Protein AF-A0A183C7K5-F1 (afdb_monomer)

Nearest PDB structures (foldseek):
  4hqk-assembly1_A  TM=8.079E-01  e=2.067E-03  Plasmodium falciparum 3D7
  4f1k-assembly2_B  TM=8.157E-01  e=5.939E-03  Plasmodium falciparum
  4hqn-assembly1_A  TM=7.391E-01  e=1.831E-02  Plasmodium vivax
  5mpe-assembly2_W  TM=7.406E-01  e=3.970E-02  Saccharomyces cerevisiae S288C
  6mse-assembly1_b  TM=7.732E-01  e=1.408E-01  Homo sapiens

Radius of gyration: 13.84 Å; Cα contacts (8 Å, |Δi|>4): 105; chains: 1; bounding box: 33×25×35 Å

Sequence (93 aa):
MVRKAIEDIKYRGGSTLTSKAVELALQDMRRGMRSDARQVVVLMNDGMSQDLWEQVLESSRNLANSGAVRFGVALGSEVDLRELHHVQQPCRR

Foldseek 3Di:
DVVVVVVPDDDPDDFAAVLVVLVVVVVVCVVDPDPPDAAEEEAEDAAEHPDDPVSLLVSLVVLVVVNHAYHYHYDDDHYDVVSSVSNHDPPDD

InterPro domains:
  IPR002035 von Willebrand factor, type A [PF00092] (2-86)
  IPR002035 von Willebrand factor, type A [PS50234] (1-87)
  IPR036465 von Willebrand factor A-like domain superfamily [G3DSA:3.40.50.410] (1-91)
  IPR036465 von Willebrand factor A-like domain superfamily [SSF53300] (2-87)
  IPR050525 Extracellular Matrix Assembly and Organization [PTHR24020] (2-88)

Organism: Globodera pallida (NCBI:txid36090)

Solvent-accessible surface area (backbone atoms only — not comparable to full-atom values): 5651 Å² total; per-residue (Å²): 110,71,67,58,60,60,73,65,61,75,88,81,80,82,84,46,50,57,35,61,53,47,48,49,52,53,52,53,45,74,74,70,64,56,95,89,58,87,52,75,46,77,48,74,45,50,49,52,59,75,57,58,69,68,49,42,55,49,33,24,49,54,48,57,73,68,67,41,47,38,44,60,44,77,43,78,86,56,36,47,60,70,60,42,58,59,54,21,58,81,83,79,127

pLDDT: mean 90.35, std 7.64, range [44.25, 96.56]

Structure (mmCIF, N/CA/C/O backbone):
data_AF-A0A183C7K5-F1
#
_entry.id   AF-A0A183C7K5-F1
#
loop_
_atom_site.group_PDB
_atom_site.id
_atom_site.type_symbol
_atom_site.label_atom_id
_atom_site.label_alt_id
_atom_site.label_comp_id
_atom_site.label_asym_id
_atom_site.label_entity_id
_atom_site.label_seq_id
_atom_site.pdbx_PDB_ins_code
_atom_site.Cartn_x
_atom_site.Cartn_y
_atom_site.Cartn_z
_atom_site.occupancy
_atom_site.B_iso_or_equiv
_atom_site.auth_seq_id
_atom_site.auth_comp_id
_atom_site.auth_asym_id
_atom_site.auth_atom_id
_atom_site.pdbx_PDB_model_num
ATOM 1 N N . MET A 1 1 ? -19.442 -12.706 -8.307 1.00 84.06 1 MET A N 1
ATOM 2 C CA . MET A 1 1 ? -18.546 -13.486 -7.421 1.00 84.06 1 MET A CA 1
ATOM 3 C C . MET A 1 1 ? -17.176 -12.830 -7.417 1.00 84.06 1 MET A C 1
ATOM 5 O O . MET A 1 1 ? -16.705 -12.487 -8.493 1.00 84.06 1 MET A O 1
ATOM 9 N N . VAL A 1 2 ? -16.551 -12.662 -6.247 1.00 92.62 2 VAL A N 1
ATOM 10 C CA . VAL A 1 2 ? -15.266 -11.943 -6.085 1.00 92.62 2 VAL A CA 1
ATOM 11 C C . VAL A 1 2 ? -14.158 -12.522 -6.969 1.00 92.62 2 VAL A C 1
ATOM 13 O O . VAL A 1 2 ? -13.458 -11.770 -7.633 1.00 92.62 2 VAL A O 1
ATOM 16 N N . ARG A 1 3 ? -14.061 -13.855 -7.061 1.00 95.00 3 ARG A N 1
ATOM 17 C CA . ARG A 1 3 ? -13.066 -14.542 -7.900 1.00 95.00 3 ARG A CA 1
ATOM 18 C C . ARG A 1 3 ? -13.074 -14.062 -9.355 1.00 95.00 3 ARG A C 1
ATOM 20 O O . ARG A 1 3 ? -12.032 -13.672 -9.859 1.00 95.00 3 ARG A O 1
ATOM 27 N N . LYS A 1 4 ? -14.249 -14.033 -9.993 1.00 96.38 4 LYS A N 1
ATOM 28 C CA . LYS A 1 4 ? -14.382 -13.596 -11.389 1.00 96.38 4 LYS A CA 1
ATOM 29 C C . LYS A 1 4 ? -13.940 -12.140 -11.571 1.00 96.38 4 LYS A C 1
ATOM 31 O O . LYS A 1 4 ? -13.243 -11.835 -12.522 1.00 96.38 4 LYS A O 1
ATOM 36 N N . ALA A 1 5 ? -14.285 -11.262 -10.625 1.00 96.50 5 ALA A N 1
ATOM 37 C CA . ALA A 1 5 ? -13.859 -9.865 -10.678 1.00 96.50 5 ALA A CA 1
ATOM 38 C C . ALA A 1 5 ? -12.330 -9.715 -10.608 1.00 96.50 5 ALA A C 1
AT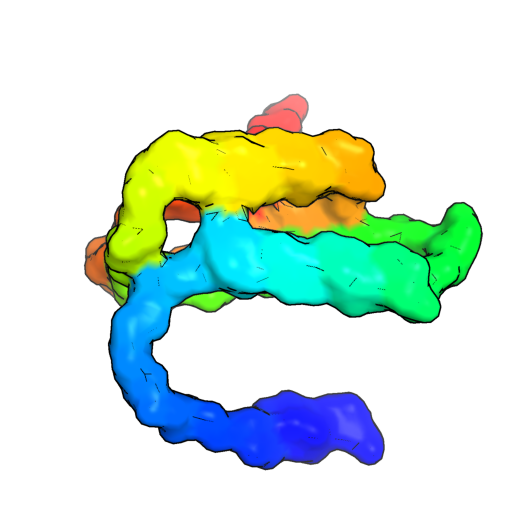OM 40 O O . ALA A 1 5 ? -11.791 -8.832 -11.261 1.00 96.50 5 ALA A O 1
ATOM 41 N N . ILE A 1 6 ? -11.643 -10.582 -9.852 1.00 94.00 6 ILE A N 1
ATOM 42 C CA . ILE A 1 6 ? -10.175 -10.619 -9.787 1.00 94.00 6 ILE A CA 1
ATOM 43 C C . ILE A 1 6 ? -9.586 -11.174 -11.093 1.00 94.00 6 ILE A C 1
ATOM 45 O O . ILE A 1 6 ? -8.661 -10.583 -11.638 1.00 94.00 6 ILE A O 1
ATOM 49 N N .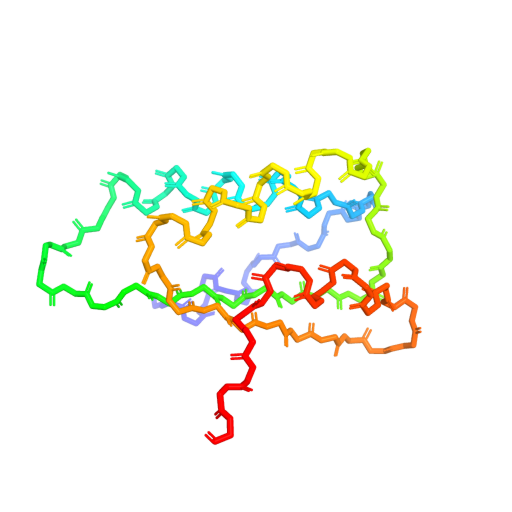 GLU A 1 7 ? -10.135 -12.274 -11.618 1.00 96.06 7 GLU A N 1
ATOM 50 C CA . GLU A 1 7 ? -9.697 -12.892 -12.884 1.00 96.06 7 GLU A CA 1
ATOM 51 C C . GLU A 1 7 ? -9.898 -11.964 -14.099 1.00 96.06 7 GLU A C 1
ATOM 53 O O . GLU A 1 7 ? -9.148 -12.039 -15.073 1.00 96.06 7 GLU A O 1
ATOM 58 N N . ASP A 1 8 ? -10.878 -11.059 -14.036 1.00 96.44 8 ASP A N 1
ATOM 59 C CA . ASP A 1 8 ? -11.177 -10.098 -15.099 1.00 96.44 8 ASP A CA 1
ATOM 60 C C . ASP A 1 8 ? -10.254 -8.855 -15.087 1.00 96.44 8 ASP A C 1
ATOM 62 O O . ASP A 1 8 ? -10.261 -8.090 -16.059 1.00 96.44 8 ASP A O 1
ATOM 66 N N . ILE A 1 9 ? -9.429 -8.649 -14.043 1.00 94.38 9 ILE A N 1
ATOM 67 C CA . ILE A 1 9 ? -8.479 -7.522 -13.965 1.00 94.38 9 ILE A CA 1
ATOM 68 C C . ILE A 1 9 ? -7.474 -7.616 -15.118 1.00 94.38 9 ILE A C 1
ATOM 70 O O . ILE A 1 9 ? -6.737 -8.590 -15.262 1.00 94.38 9 ILE A O 1
ATOM 74 N N . LYS A 1 10 ? -7.418 -6.572 -15.952 1.00 95.19 10 LYS A N 1
ATOM 75 C CA . LYS A 1 10 ? -6.487 -6.503 -17.083 1.00 95.19 10 LYS A CA 1
ATOM 76 C C . LYS A 1 10 ? -5.174 -5.858 -16.669 1.00 95.19 10 LYS A C 1
ATOM 78 O O . LYS A 1 10 ? -5.162 -4.737 -16.163 1.00 95.19 10 LYS A O 1
ATOM 83 N N . TYR A 1 11 ? -4.072 -6.541 -16.961 1.00 90.06 11 TYR A N 1
ATOM 84 C CA . TYR A 1 11 ? -2.746 -5.942 -16.901 1.00 90.06 11 TYR A CA 1
ATOM 85 C C . TYR A 1 11 ? -2.645 -4.828 -17.947 1.00 90.06 11 TYR A C 1
ATOM 87 O O . TYR A 1 11 ? -2.897 -5.053 -19.131 1.00 90.06 11 TYR A O 1
ATOM 95 N N . ARG A 1 12 ? -2.315 -3.614 -17.500 1.00 89.19 12 ARG A N 1
ATOM 96 C CA . ARG A 1 12 ? -2.258 -2.421 -18.361 1.00 89.19 12 ARG A CA 1
ATOM 97 C C . ARG A 1 12 ? -0.841 -2.067 -18.818 1.00 89.19 12 ARG A C 1
ATOM 99 O O . ARG A 1 12 ? -0.699 -1.148 -19.618 1.00 89.19 12 ARG A O 1
ATOM 10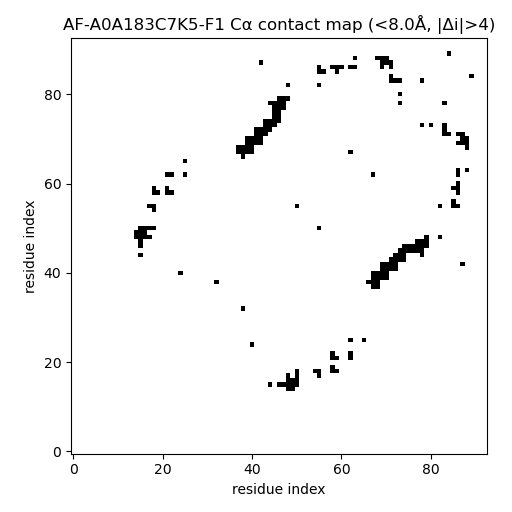6 N N . GLY A 1 13 ? 0.181 -2.776 -18.331 1.00 86.06 13 GLY A N 1
ATOM 107 C CA . GLY A 1 13 ? 1.573 -2.346 -18.465 1.00 86.06 13 GLY A CA 1
ATOM 108 C C . GLY A 1 13 ? 1.864 -1.054 -17.694 1.00 86.06 13 GLY A C 1
ATOM 109 O O . GLY A 1 13 ? 1.000 -0.524 -16.991 1.00 86.06 13 GLY A O 1
ATOM 110 N N . GLY A 1 14 ? 3.081 -0.537 -17.858 1.00 87.75 14 GLY A N 1
ATOM 111 C CA . GLY A 1 14 ? 3.518 0.735 -17.280 1.00 87.75 14 GLY A CA 1
ATOM 112 C C . GLY A 1 14 ? 4.545 0.580 -16.162 1.00 87.75 14 GLY A C 1
ATOM 113 O O . GLY A 1 14 ? 5.173 -0.466 -16.018 1.00 87.75 14 GLY A O 1
ATOM 114 N N . SER A 1 15 ? 4.739 1.663 -15.412 1.00 88.56 15 SER A N 1
ATOM 115 C CA . SE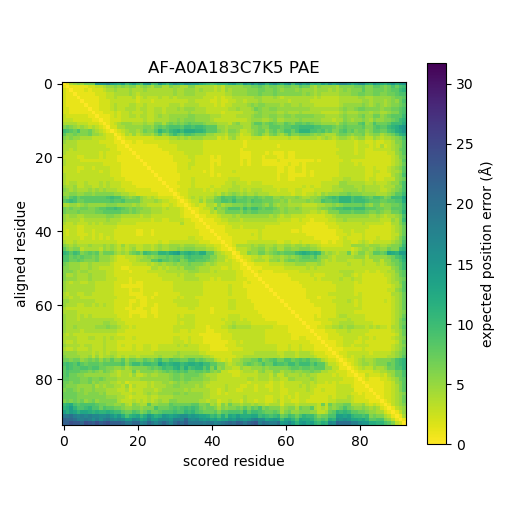R A 1 15 ? 5.638 1.719 -14.263 1.00 88.56 15 SER A CA 1
ATOM 116 C C . SER A 1 15 ? 4.977 1.204 -12.984 1.00 88.56 15 SER A C 1
ATOM 118 O O . SER A 1 15 ? 3.751 1.193 -12.847 1.00 88.56 15 SER A O 1
ATOM 120 N N . THR A 1 16 ? 5.810 0.834 -12.018 1.00 89.38 16 THR A N 1
ATOM 121 C CA . THR A 1 16 ? 5.384 0.511 -10.656 1.00 89.38 16 THR A CA 1
ATOM 122 C C . THR A 1 16 ? 5.331 1.796 -9.827 1.00 89.38 16 THR A C 1
ATOM 124 O O . THR A 1 16 ? 6.336 2.492 -9.715 1.00 89.38 16 THR A O 1
ATOM 127 N N . LEU A 1 17 ? 4.158 2.121 -9.271 1.00 93.44 17 LEU A N 1
ATOM 128 C CA . LEU A 1 17 ? 3.921 3.294 -8.412 1.00 93.44 17 LEU A CA 1
ATOM 129 C C . LEU A 1 17 ? 3.337 2.841 -7.066 1.00 93.44 17 LEU A C 1
ATOM 131 O O . LEU A 1 17 ? 2.124 2.912 -6.830 1.00 93.44 17 LEU A O 1
ATOM 135 N N . THR A 1 18 ? 4.191 2.304 -6.200 1.00 93.50 18 THR A N 1
ATOM 136 C CA . THR A 1 18 ? 3.810 1.746 -4.895 1.00 93.50 18 THR A CA 1
ATOM 137 C C . THR A 1 18 ? 3.148 2.769 -3.976 1.00 93.50 18 THR A C 1
ATOM 139 O O . THR A 1 18 ? 2.134 2.461 -3.350 1.00 93.50 18 THR A O 1
ATOM 142 N N . SER A 1 19 ? 3.672 3.991 -3.907 1.00 94.94 19 SER A N 1
ATOM 143 C CA . SER A 1 19 ? 3.168 5.053 -3.026 1.00 94.94 19 SER A CA 1
ATOM 144 C C . SER A 1 19 ? 1.726 5.392 -3.379 1.00 94.94 19 SER A C 1
ATOM 146 O O . SER A 1 19 ? 0.841 5.408 -2.521 1.00 94.94 19 SER A O 1
ATOM 148 N N . LYS A 1 20 ? 1.46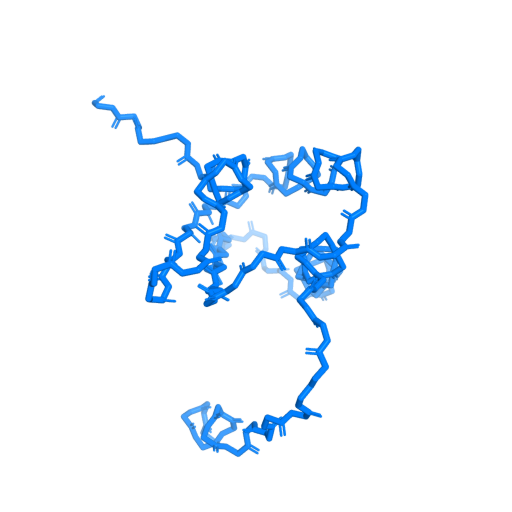1 5.534 -4.680 1.00 95.06 20 LYS A N 1
ATOM 149 C CA . LYS A 1 20 ? 0.122 5.775 -5.215 1.00 95.06 20 LYS A CA 1
ATOM 150 C C . LYS A 1 20 ? -0.829 4.604 -4.958 1.00 95.06 20 LYS A C 1
ATOM 152 O O . LYS A 1 20 ? -2.004 4.822 -4.663 1.00 95.06 20 LYS A O 1
ATOM 157 N N . ALA A 1 21 ? -0.342 3.365 -5.053 1.00 94.19 21 ALA A N 1
ATOM 158 C CA . ALA A 1 21 ? -1.139 2.181 -4.736 1.00 94.19 21 ALA A CA 1
ATOM 159 C C . ALA A 1 21 ? -1.531 2.139 -3.248 1.00 94.19 21 ALA A C 1
ATOM 161 O O . ALA A 1 21 ? -2.683 1.855 -2.918 1.00 94.19 21 ALA A O 1
ATOM 162 N N . VAL A 1 22 ? -0.601 2.480 -2.351 1.00 95.81 22 VAL A N 1
ATOM 163 C CA . VAL A 1 22 ? -0.855 2.570 -0.906 1.00 95.81 22 VAL A CA 1
ATOM 164 C C . VAL A 1 22 ? -1.873 3.666 -0.585 1.00 95.81 22 VAL A C 1
ATOM 166 O O . VAL A 1 22 ? -2.803 3.437 0.191 1.00 95.81 22 VAL A O 1
ATOM 169 N N . GLU A 1 23 ? -1.750 4.841 -1.199 1.00 96.50 23 GLU A N 1
ATOM 170 C CA . GLU A 1 23 ? -2.721 5.927 -1.037 1.00 96.50 23 GLU A CA 1
ATOM 1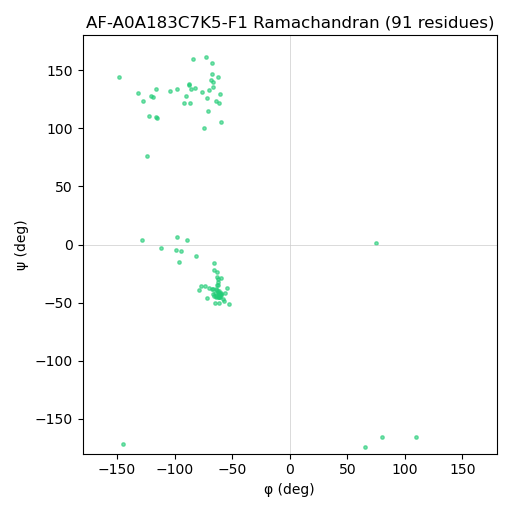71 C C . GLU A 1 23 ? -4.120 5.532 -1.514 1.00 96.50 23 GLU A C 1
ATOM 173 O O . GLU A 1 23 ? -5.104 5.810 -0.825 1.00 96.50 23 GLU A O 1
ATOM 178 N N . LEU A 1 24 ? -4.218 4.845 -2.656 1.00 95.56 24 LEU A N 1
ATOM 179 C CA . LEU A 1 24 ? -5.488 4.340 -3.171 1.00 95.56 24 LEU A CA 1
ATOM 180 C C . LEU A 1 24 ? -6.132 3.349 -2.190 1.00 95.56 24 LEU A C 1
ATOM 182 O O . LEU A 1 24 ? -7.313 3.482 -1.872 1.00 95.56 24 LEU A O 1
ATOM 186 N N . ALA A 1 25 ? -5.348 2.416 -1.641 1.00 95.06 25 ALA A N 1
ATOM 187 C CA . ALA A 1 25 ? -5.832 1.473 -0.635 1.00 95.06 25 ALA A CA 1
ATOM 188 C C . ALA A 1 25 ? -6.355 2.192 0.621 1.00 95.06 25 ALA A C 1
ATOM 190 O O . ALA A 1 25 ? -7.425 1.860 1.131 1.00 95.06 25 ALA A O 1
ATOM 191 N N . LEU A 1 26 ? -5.646 3.224 1.095 1.00 95.25 26 LEU A N 1
ATOM 192 C CA . LEU A 1 26 ? -6.086 4.041 2.229 1.00 95.25 26 LEU A CA 1
ATOM 193 C C . LEU A 1 26 ? -7.392 4.790 1.945 1.00 95.25 26 LEU A C 1
ATOM 195 O O . LEU A 1 26 ? -8.243 4.896 2.831 1.00 95.25 26 LEU A O 1
ATOM 199 N N . GLN A 1 27 ? -7.566 5.315 0.731 1.00 95.94 27 GLN A N 1
ATOM 200 C CA . GLN A 1 27 ? -8.807 5.977 0.325 1.00 95.94 27 GLN A CA 1
ATOM 201 C C . GLN A 1 27 ? -9.983 4.996 0.306 1.00 95.94 27 GLN A C 1
ATOM 203 O O . GLN A 1 27 ? -11.045 5.312 0.845 1.00 95.94 27 GLN A O 1
ATOM 208 N N . ASP A 1 28 ? -9.793 3.802 -0.250 1.00 93.44 28 ASP A N 1
ATOM 209 C CA . ASP A 1 28 ? -10.845 2.785 -0.314 1.00 93.44 28 ASP A CA 1
ATOM 210 C C . ASP A 1 28 ? -11.204 2.238 1.070 1.00 93.44 28 ASP A C 1
ATOM 212 O O . ASP A 1 28 ? -12.387 2.098 1.393 1.00 93.44 28 ASP A O 1
ATOM 216 N N . MET A 1 29 ? -10.214 2.045 1.946 1.00 92.19 29 MET A N 1
ATOM 217 C CA . MET A 1 29 ? -10.463 1.715 3.349 1.00 92.19 29 MET A CA 1
ATOM 218 C C . MET A 1 29 ? -11.322 2.782 4.036 1.00 92.19 29 MET A C 1
ATOM 220 O O . MET A 1 29 ? -12.310 2.451 4.685 1.00 92.19 29 MET A O 1
ATOM 224 N N . ARG A 1 30 ? -11.004 4.072 3.868 1.00 91.19 30 ARG A N 1
ATOM 225 C CA . ARG A 1 30 ? -11.795 5.164 4.469 1.00 91.19 30 ARG A CA 1
ATOM 226 C C . ARG A 1 30 ? -13.237 5.203 3.960 1.00 91.19 30 ARG A C 1
ATOM 228 O O . ARG A 1 30 ? -14.115 5.632 4.700 1.00 91.19 30 ARG A O 1
ATOM 235 N N . ARG A 1 31 ? -13.485 4.768 2.722 1.00 92.81 31 ARG A N 1
ATOM 236 C CA . ARG A 1 31 ? -14.826 4.745 2.117 1.00 92.81 31 ARG A CA 1
ATOM 237 C C . ARG A 1 31 ? -15.698 3.595 2.617 1.00 92.81 31 ARG A C 1
ATOM 239 O O . ARG A 1 31 ? -16.907 3.773 2.709 1.00 92.81 31 ARG A O 1
ATOM 246 N N . GLY A 1 32 ? -15.110 2.428 2.883 1.00 87.62 32 GLY A N 1
ATOM 247 C CA . GLY A 1 32 ? -15.868 1.183 3.075 1.00 87.62 32 GLY A CA 1
ATOM 248 C C . GLY A 1 32 ? -15.565 0.397 4.350 1.00 87.62 32 GLY A C 1
ATOM 249 O O . GLY A 1 32 ? -16.086 -0.707 4.514 1.00 87.62 32 GLY A O 1
ATOM 250 N N . MET A 1 33 ? -14.713 0.904 5.242 1.00 90.25 33 MET A N 1
ATOM 251 C CA . MET A 1 33 ? -14.334 0.183 6.457 1.00 90.25 33 MET A CA 1
ATOM 252 C C . MET A 1 33 ? -15.512 0.032 7.426 1.00 90.25 33 MET A C 1
ATOM 254 O O . MET A 1 33 ? -16.217 0.989 7.744 1.00 90.25 33 MET A O 1
ATOM 258 N N . ARG A 1 34 ? -15.662 -1.179 7.970 1.00 92.50 34 ARG A N 1
ATOM 259 C CA . ARG A 1 34 ? -16.516 -1.443 9.133 1.00 92.50 34 ARG A CA 1
ATOM 260 C C . ARG A 1 34 ? -15.723 -1.214 10.415 1.00 92.50 34 ARG A C 1
ATOM 262 O O . ARG A 1 34 ? -14.572 -1.640 10.504 1.00 92.50 34 ARG A O 1
ATOM 269 N N . SER A 1 35 ? -16.340 -0.577 11.405 1.00 87.88 35 SER A N 1
ATOM 270 C CA . SER A 1 35 ? -15.697 -0.220 12.678 1.00 87.88 35 SER A CA 1
ATOM 271 C C . SER A 1 35 ? -15.246 -1.427 13.508 1.00 87.88 35 SER A C 1
ATOM 273 O O . SER A 1 35 ? -14.327 -1.303 14.311 1.00 87.88 35 SER A O 1
ATOM 275 N N . ASP A 1 36 ? -15.863 -2.589 13.304 1.00 92.88 36 ASP A N 1
ATOM 276 C CA . ASP A 1 36 ? -15.582 -3.844 14.007 1.00 92.88 36 ASP A CA 1
ATOM 277 C C . ASP A 1 36 ? -14.583 -4.755 13.268 1.00 92.88 36 ASP A C 1
ATOM 279 O O . ASP A 1 36 ? -14.190 -5.801 13.784 1.00 92.88 36 ASP A O 1
ATOM 283 N N . ALA A 1 37 ? -14.170 -4.393 12.050 1.00 92.56 37 ALA A N 1
ATOM 284 C CA . ALA A 1 37 ? -13.367 -5.258 11.196 1.00 92.56 37 ALA A CA 1
ATOM 285 C C . ALA A 1 37 ? -11.870 -4.939 11.269 1.00 92.56 37 ALA A C 1
ATOM 287 O O . ALA A 1 37 ? -11.441 -3.797 11.090 1.00 92.56 37 ALA A O 1
ATOM 288 N N . ARG A 1 38 ? -11.043 -5.983 11.406 1.00 92.50 38 ARG A N 1
ATOM 289 C CA . ARG A 1 38 ? -9.591 -5.851 11.262 1.00 92.50 38 ARG A CA 1
ATOM 290 C C . ARG A 1 38 ? -9.218 -5.624 9.799 1.00 92.50 38 ARG A C 1
ATOM 292 O O . ARG A 1 38 ? -9.570 -6.417 8.932 1.00 92.50 38 ARG A O 1
ATOM 299 N N . GLN A 1 39 ? -8.473 -4.554 9.551 1.00 93.19 39 GLN A N 1
ATOM 300 C CA . GLN A 1 39 ? -8.015 -4.186 8.216 1.00 93.19 39 GLN A CA 1
ATOM 301 C C . GLN A 1 39 ? -6.717 -4.917 7.876 1.00 93.19 39 GLN A C 1
ATOM 303 O O . GLN A 1 39 ? -5.792 -4.968 8.693 1.00 93.19 39 GLN A O 1
ATOM 308 N N . VAL A 1 40 ? -6.654 -5.477 6.670 1.00 93.88 40 VAL A N 1
ATOM 309 C CA . VAL A 1 40 ? -5.489 -6.196 6.150 1.00 93.88 40 VAL A CA 1
ATOM 310 C C . VAL A 1 40 ? -5.188 -5.684 4.748 1.00 93.88 40 VAL A C 1
ATOM 312 O O . VAL A 1 40 ? -6.079 -5.628 3.906 1.00 93.88 40 VAL A O 1
ATOM 315 N N . VAL A 1 41 ? -3.929 -5.336 4.505 1.00 95.06 41 VAL A N 1
ATOM 316 C CA . VAL A 1 41 ? -3.412 -4.889 3.213 1.00 95.06 41 VAL A CA 1
ATOM 317 C C . VAL A 1 41 ? -2.305 -5.839 2.778 1.00 95.06 41 VAL A C 1
ATOM 319 O O . VAL A 1 41 ? -1.367 -6.106 3.532 1.00 95.06 41 VAL A O 1
ATOM 322 N N . VAL A 1 42 ? -2.427 -6.354 1.556 1.00 94.94 42 VAL A N 1
ATOM 323 C CA . VAL A 1 42 ? -1.430 -7.213 0.912 1.00 94.94 42 VAL A CA 1
ATOM 324 C C . VAL A 1 42 ? -0.890 -6.461 -0.297 1.00 94.94 42 VAL A C 1
ATOM 326 O O . VAL A 1 42 ? -1.611 -6.264 -1.273 1.00 94.94 42 VAL A O 1
ATOM 329 N N . LEU A 1 43 ? 0.361 -6.016 -0.214 1.00 93.38 43 LEU A N 1
ATOM 330 C CA . LEU A 1 43 ? 1.075 -5.398 -1.325 1.00 93.38 43 LEU A CA 1
ATOM 331 C C . LEU A 1 43 ? 1.844 -6.485 -2.077 1.00 93.38 43 LEU A C 1
ATOM 333 O O . LEU A 1 43 ? 2.677 -7.167 -1.485 1.00 93.38 43 LEU A O 1
ATOM 337 N N . MET A 1 44 ? 1.571 -6.631 -3.372 1.00 91.56 44 MET A N 1
ATOM 338 C CA . MET A 1 44 ? 2.256 -7.577 -4.256 1.00 91.56 44 MET A CA 1
ATOM 339 C C . MET A 1 44 ? 2.949 -6.793 -5.368 1.00 91.56 44 MET A C 1
ATOM 341 O O . MET A 1 44 ? 2.299 -5.974 -6.016 1.00 91.56 44 MET A O 1
ATOM 345 N N . ASN A 1 45 ? 4.246 -7.018 -5.567 1.00 89.06 45 ASN A N 1
ATOM 346 C CA . ASN A 1 45 ? 5.040 -6.306 -6.566 1.00 89.06 45 ASN A CA 1
ATOM 347 C C . ASN A 1 45 ? 6.152 -7.216 -7.107 1.00 89.06 45 ASN A C 1
ATOM 349 O O . ASN A 1 45 ? 6.697 -8.027 -6.356 1.00 89.06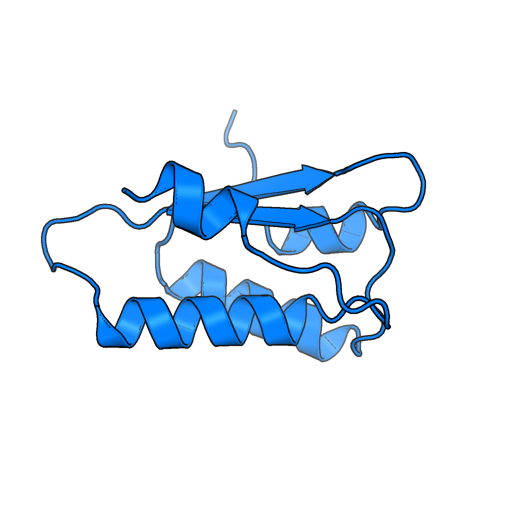 45 ASN A O 1
ATOM 353 N N . ASP A 1 46 ? 6.463 -7.082 -8.394 1.00 86.81 46 ASP A N 1
ATOM 354 C CA . ASP A 1 46 ? 7.493 -7.821 -9.126 1.00 86.81 46 ASP A CA 1
ATOM 355 C C . ASP A 1 46 ? 8.694 -6.968 -9.571 1.00 86.81 46 ASP A C 1
ATOM 357 O O . ASP A 1 46 ? 9.663 -7.506 -10.101 1.00 86.81 46 ASP A O 1
ATOM 361 N N . GLY A 1 47 ? 8.672 -5.656 -9.318 1.00 83.75 47 GLY A N 1
ATOM 362 C CA . GLY A 1 47 ? 9.739 -4.742 -9.721 1.00 83.75 47 GLY A CA 1
ATOM 363 C C . GLY A 1 47 ? 10.015 -3.610 -8.732 1.00 83.75 47 GLY A C 1
ATOM 364 O O . GLY A 1 47 ? 9.494 -3.565 -7.617 1.00 83.75 47 GLY A O 1
ATOM 365 N N . MET A 1 48 ? 10.849 -2.666 -9.153 1.00 85.94 48 MET A N 1
ATOM 366 C CA . MET A 1 48 ? 11.199 -1.469 -8.387 1.00 85.94 48 MET A CA 1
ATOM 367 C C . MET A 1 48 ? 10.205 -0.338 -8.656 1.00 85.94 48 MET A C 1
ATOM 369 O O . MET A 1 48 ? 9.844 -0.093 -9.811 1.00 85.94 48 MET A O 1
ATOM 373 N N . SER A 1 49 ? 9.779 0.376 -7.610 1.00 89.06 49 SER A N 1
ATOM 374 C CA . SER A 1 49 ? 8.959 1.568 -7.810 1.00 89.06 49 SER A CA 1
ATOM 375 C C . SER A 1 49 ? 9.727 2.697 -8.491 1.00 89.06 49 SER A C 1
ATOM 377 O O . SER A 1 49 ? 10.924 2.886 -8.285 1.00 89.06 49 SER A O 1
ATOM 379 N N . GLN A 1 50 ? 9.004 3.471 -9.297 1.00 91.62 50 GLN A N 1
ATOM 380 C CA . GLN A 1 50 ? 9.478 4.713 -9.906 1.00 91.62 50 GLN A CA 1
ATOM 381 C C . GLN A 1 50 ? 9.028 5.958 -9.123 1.00 91.62 50 GLN A C 1
ATOM 383 O O . GLN A 1 50 ? 9.233 7.080 -9.587 1.00 91.62 50 GLN A O 1
ATOM 388 N N . ASP A 1 51 ? 8.405 5.781 -7.954 1.00 92.81 51 ASP A N 1
ATOM 389 C CA . ASP A 1 51 ? 8.102 6.887 -7.045 1.00 92.81 51 ASP A CA 1
ATOM 390 C C . ASP A 1 51 ? 9.385 7.492 -6.450 1.00 92.81 51 ASP A C 1
ATOM 392 O O . ASP A 1 51 ? 10.416 6.830 -6.301 1.00 92.81 51 ASP A O 1
ATOM 396 N N . LEU A 1 52 ? 9.304 8.753 -6.019 1.00 94.12 52 LEU A N 1
ATOM 397 C CA . LEU A 1 52 ? 10.363 9.344 -5.202 1.00 94.12 52 LEU A CA 1
ATOM 398 C C . LEU A 1 52 ? 10.417 8.646 -3.837 1.00 94.12 52 LEU A C 1
ATOM 400 O O . LEU A 1 52 ? 9.386 8.399 -3.213 1.00 94.12 52 LEU A O 1
ATOM 404 N N . TRP A 1 53 ? 11.625 8.404 -3.325 1.00 91.81 53 TRP A N 1
ATOM 405 C CA . TRP A 1 53 ? 11.823 7.708 -2.047 1.00 91.81 53 TRP A CA 1
ATOM 406 C C . TRP A 1 53 ? 11.055 8.342 -0.874 1.00 91.81 53 TRP A C 1
ATOM 408 O O . TRP A 1 53 ? 10.496 7.642 -0.032 1.00 91.81 53 TRP A O 1
ATOM 418 N N . GLU A 1 54 ? 10.960 9.671 -0.837 1.00 95.00 54 GLU A N 1
ATOM 419 C CA . GLU A 1 54 ? 10.207 10.389 0.199 1.00 95.00 54 GLU A CA 1
ATOM 420 C C . GLU A 1 54 ? 8.704 10.060 0.175 1.00 95.00 54 GLU A C 1
ATOM 422 O O . GLU A 1 54 ? 8.093 9.932 1.237 1.00 95.00 54 GLU A O 1
ATOM 427 N N . GLN A 1 55 ? 8.130 9.833 -1.012 1.00 95.81 55 GLN A N 1
ATOM 428 C CA . GLN A 1 55 ? 6.722 9.451 -1.182 1.00 95.81 55 GLN A CA 1
ATOM 429 C C . GLN A 1 55 ? 6.471 8.024 -0.685 1.00 95.81 55 GLN A C 1
ATOM 431 O O . GLN A 1 55 ? 5.459 7.758 -0.031 1.00 95.81 55 GLN A O 1
ATOM 436 N N . VAL A 1 56 ? 7.425 7.114 -0.907 1.00 93.00 56 VAL A N 1
ATOM 437 C CA . VAL A 1 56 ? 7.366 5.741 -0.376 1.00 93.00 56 VAL A CA 1
ATOM 438 C C . VAL A 1 56 ? 7.356 5.770 1.152 1.00 93.00 56 VAL A C 1
ATOM 440 O O . VAL A 1 56 ? 6.543 5.100 1.790 1.00 93.00 56 VAL A O 1
ATOM 443 N N . LEU A 1 57 ? 8.219 6.586 1.761 1.00 93.50 57 LEU A N 1
ATOM 444 C CA . LEU A 1 57 ? 8.279 6.731 3.215 1.00 93.50 57 LEU A CA 1
ATOM 445 C C . LEU A 1 57 ? 7.016 7.372 3.797 1.00 93.50 57 LEU A C 1
ATOM 447 O O . LEU A 1 57 ? 6.530 6.955 4.850 1.00 93.50 57 LEU A O 1
ATOM 451 N N . GLU A 1 58 ? 6.483 8.407 3.152 1.00 96.56 58 GLU A N 1
ATOM 452 C CA . GLU A 1 58 ? 5.251 9.060 3.587 1.00 96.56 58 GLU A CA 1
ATOM 453 C C . GLU A 1 58 ? 4.042 8.126 3.487 1.00 96.56 58 GLU A C 1
ATOM 455 O O . GLU A 1 58 ? 3.331 7.933 4.477 1.00 96.56 58 GLU A O 1
ATOM 460 N N . SER A 1 59 ? 3.850 7.478 2.339 1.00 95.44 59 SER A N 1
ATOM 461 C CA . SER A 1 59 ? 2.754 6.531 2.122 1.00 95.44 59 SER A CA 1
ATOM 462 C C . SER A 1 59 ? 2.850 5.320 3.059 1.00 95.44 59 SER A C 1
ATOM 464 O O . SER A 1 59 ? 1.847 4.942 3.670 1.00 95.44 59 SER A O 1
ATOM 466 N N . SER A 1 60 ? 4.053 4.776 3.283 1.00 94.06 60 SER A N 1
ATOM 467 C CA . SER A 1 60 ? 4.307 3.736 4.289 1.00 94.06 60 SER A CA 1
ATOM 468 C C . SER A 1 60 ? 3.885 4.183 5.695 1.00 94.06 60 SER A C 1
ATOM 470 O O . SER A 1 60 ? 3.147 3.462 6.376 1.00 94.06 60 SER A O 1
ATOM 472 N N . ARG A 1 61 ? 4.286 5.386 6.134 1.00 95.56 61 ARG A N 1
ATOM 473 C CA . ARG A 1 61 ? 3.893 5.926 7.449 1.00 95.56 61 ARG A CA 1
ATOM 474 C C . ARG A 1 61 ? 2.383 6.097 7.560 1.00 95.56 61 ARG A C 1
ATOM 476 O O . ARG A 1 61 ? 1.799 5.712 8.571 1.00 95.56 61 ARG A O 1
ATOM 483 N N . ASN A 1 62 ? 1.740 6.605 6.515 1.00 96.06 62 ASN A N 1
ATOM 484 C CA . ASN A 1 62 ? 0.287 6.749 6.470 1.00 96.06 62 ASN A CA 1
ATOM 485 C C . ASN A 1 62 ? -0.416 5.389 6.577 1.00 96.06 62 ASN A C 1
ATOM 487 O O . ASN A 1 62 ? -1.383 5.242 7.332 1.00 96.06 62 ASN A O 1
ATOM 491 N N . LEU A 1 63 ? 0.106 4.368 5.894 1.00 95.25 63 LEU A N 1
ATOM 492 C CA . LEU A 1 63 ? -0.402 3.005 5.994 1.00 95.25 63 LEU A CA 1
ATOM 493 C C . LEU A 1 63 ? -0.168 2.403 7.382 1.00 95.25 63 LEU A C 1
ATOM 495 O O . LEU A 1 63 ? -1.051 1.729 7.912 1.00 95.25 63 LEU A O 1
ATOM 499 N N . ALA A 1 64 ? 0.972 2.679 8.013 1.00 93.75 64 ALA A N 1
ATOM 500 C CA . ALA A 1 64 ? 1.239 2.267 9.385 1.00 93.75 64 ALA A CA 1
ATOM 501 C C . ALA A 1 64 ? 0.252 2.893 10.382 1.00 93.75 64 ALA A C 1
ATOM 503 O O . ALA A 1 64 ? -0.315 2.174 11.208 1.00 93.75 64 ALA A O 1
ATOM 504 N N . ASN A 1 65 ? -0.010 4.193 10.241 1.00 94.94 65 ASN A N 1
ATOM 505 C CA . ASN A 1 65 ? -0.932 4.955 11.084 1.00 94.94 65 ASN A CA 1
ATOM 506 C C . ASN A 1 65 ? -2.395 4.517 10.928 1.00 94.94 65 ASN A C 1
ATOM 508 O O . ASN A 1 65 ? -3.188 4.715 11.843 1.00 94.94 65 ASN A O 1
ATOM 512 N N . SER A 1 66 ? -2.759 3.878 9.810 1.00 93.12 66 SER A N 1
ATOM 513 C CA . SER A 1 66 ? -4.106 3.314 9.625 1.00 93.12 66 SER A CA 1
ATOM 514 C C . SER A 1 66 ? -4.428 2.151 10.573 1.00 93.12 66 SER A C 1
ATOM 516 O O . SER A 1 66 ? -5.585 1.757 10.693 1.00 93.12 66 SER A O 1
ATOM 518 N N . GLY A 1 67 ? -3.414 1.555 11.212 1.00 92.06 67 GLY A N 1
ATOM 519 C CA . GLY A 1 67 ? -3.582 0.373 12.059 1.00 92.06 67 GLY A CA 1
ATOM 520 C C . GLY A 1 67 ? -3.807 -0.935 11.287 1.00 92.06 67 GLY A C 1
ATOM 521 O O . GLY A 1 67 ? -3.942 -1.989 11.915 1.00 92.06 67 GLY A O 1
ATOM 522 N N . ALA A 1 68 ? -3.806 -0.904 9.949 1.00 93.50 68 ALA A N 1
ATOM 523 C CA . ALA A 1 68 ? -3.925 -2.101 9.124 1.00 93.50 68 ALA A CA 1
ATOM 524 C C . ALA A 1 68 ? -2.751 -3.065 9.335 1.00 93.50 68 ALA A C 1
ATOM 526 O O . ALA A 1 68 ? -1.597 -2.647 9.492 1.00 93.50 68 ALA A O 1
ATOM 527 N N . VAL A 1 69 ? -3.041 -4.366 9.282 1.00 94.44 69 VAL A N 1
ATOM 528 C CA . VAL A 1 69 ? -2.027 -5.415 9.108 1.00 94.44 69 VAL A CA 1
ATOM 529 C C . VAL A 1 69 ? -1.493 -5.331 7.687 1.00 94.44 69 VAL A C 1
ATOM 531 O O . VAL A 1 69 ? -2.281 -5.200 6.757 1.00 94.44 69 VAL A O 1
ATOM 534 N N . ARG A 1 70 ? -0.172 -5.374 7.509 1.00 94.31 70 ARG A N 1
ATOM 535 C CA . ARG A 1 70 ? 0.466 -5.138 6.207 1.00 94.31 70 ARG A CA 1
ATOM 536 C C . ARG A 1 70 ? 1.393 -6.290 5.875 1.00 94.31 70 ARG A C 1
ATOM 538 O O . ARG A 1 70 ? 2.323 -6.552 6.637 1.00 94.31 70 ARG A O 1
ATOM 545 N N . PHE A 1 71 ? 1.158 -6.917 4.732 1.00 93.62 71 PHE A N 1
ATOM 546 C CA . PHE A 1 71 ? 2.001 -7.967 4.174 1.00 93.62 71 PHE A CA 1
ATOM 547 C C . PHE A 1 71 ? 2.597 -7.494 2.851 1.00 93.62 71 PHE A C 1
ATOM 549 O O . PHE A 1 71 ? 1.877 -6.944 2.018 1.00 93.62 71 PHE A O 1
ATOM 556 N N . GLY A 1 72 ? 3.897 -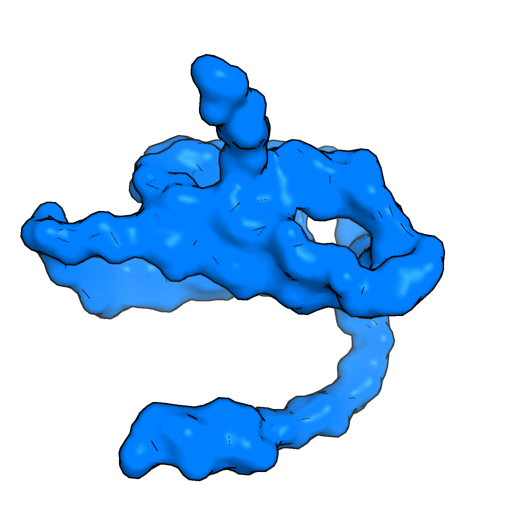7.714 2.673 1.00 91.75 72 GLY A N 1
ATOM 557 C CA . GLY A 1 72 ? 4.588 -7.534 1.403 1.00 91.75 72 GLY A CA 1
ATOM 558 C C . GLY A 1 72 ? 4.863 -8.888 0.755 1.00 91.75 72 GLY A C 1
ATOM 559 O O . GLY A 1 72 ? 5.355 -9.798 1.421 1.00 91.75 72 GLY A O 1
ATOM 560 N N . VAL A 1 73 ? 4.544 -9.028 -0.529 1.00 91.88 73 VAL A N 1
ATOM 561 C CA . VAL A 1 73 ? 4.838 -10.217 -1.336 1.00 91.88 73 VAL A CA 1
ATOM 562 C C . VAL A 1 73 ? 5.684 -9.785 -2.527 1.00 91.88 73 VAL A C 1
ATOM 564 O O . VAL A 1 73 ? 5.203 -9.089 -3.422 1.00 91.88 73 VAL A O 1
ATOM 567 N N . ALA A 1 74 ? 6.949 -10.196 -2.519 1.00 90.88 74 ALA A N 1
ATOM 568 C CA . ALA A 1 74 ? 7.855 -10.018 -3.645 1.00 90.88 74 ALA A CA 1
ATOM 569 C C . ALA A 1 74 ? 7.629 -11.126 -4.681 1.00 90.88 74 ALA A C 1
ATOM 571 O O . ALA A 1 74 ? 7.545 -12.305 -4.326 1.00 90.88 74 ALA A O 1
ATOM 572 N N . LEU A 1 75 ? 7.561 -10.751 -5.954 1.00 89.50 75 LEU A N 1
ATOM 573 C CA . LEU A 1 75 ? 7.421 -11.668 -7.079 1.00 89.50 75 LEU A CA 1
ATOM 574 C C . LEU A 1 75 ? 8.676 -11.577 -7.961 1.00 89.50 75 LEU A C 1
ATOM 576 O O . LEU A 1 75 ? 8.902 -10.584 -8.633 1.00 89.50 75 LEU A O 1
ATOM 580 N N . GLY A 1 76 ? 9.508 -12.616 -7.976 1.00 87.25 76 GLY A N 1
ATOM 581 C CA . GLY A 1 76 ? 10.751 -12.605 -8.760 1.00 87.25 76 GLY A CA 1
ATOM 582 C C . GLY A 1 76 ? 11.908 -11.848 -8.094 1.00 87.25 76 GLY A C 1
ATOM 583 O O . GLY A 1 76 ? 11.892 -11.605 -6.888 1.00 87.25 76 GLY A O 1
ATOM 584 N N . SER A 1 77 ? 12.953 -11.553 -8.875 1.00 84.75 77 SER A N 1
ATOM 585 C CA . SER A 1 77 ? 14.240 -11.019 -8.392 1.00 84.75 77 SER A CA 1
ATOM 586 C C . SER A 1 77 ? 14.382 -9.499 -8.467 1.00 84.75 77 SER A C 1
ATOM 588 O O . SER A 1 77 ? 15.273 -8.956 -7.823 1.00 84.75 77 SER A O 1
ATOM 590 N N . GLU A 1 78 ? 13.519 -8.816 -9.221 1.00 84.44 78 GLU A N 1
ATOM 591 C CA . GLU A 1 78 ? 13.674 -7.387 -9.549 1.00 84.44 78 GLU A CA 1
ATOM 592 C C . GLU A 1 78 ? 13.025 -6.446 -8.517 1.00 84.44 78 GLU A C 1
ATOM 594 O O . GLU A 1 78 ? 13.007 -5.225 -8.687 1.00 84.44 78 GLU A O 1
ATOM 599 N N . VAL A 1 79 ? 12.477 -7.004 -7.436 1.00 86.25 79 VAL A N 1
ATOM 600 C CA . VAL A 1 79 ? 11.803 -6.249 -6.376 1.00 86.25 79 VAL A CA 1
ATOM 601 C C . VAL A 1 79 ? 12.821 -5.552 -5.479 1.00 86.25 79 VAL A C 1
ATOM 603 O O . VAL A 1 79 ? 13.725 -6.185 -4.931 1.00 86.25 79 VAL A O 1
ATOM 606 N N . ASP A 1 80 ? 12.615 -4.258 -5.224 1.00 85.75 80 ASP A N 1
ATOM 607 C CA . ASP A 1 80 ? 13.374 -3.556 -4.190 1.00 85.75 80 ASP A CA 1
ATOM 608 C C . ASP A 1 80 ? 12.877 -3.966 -2.796 1.00 85.75 80 ASP A C 1
ATOM 610 O O . ASP A 1 80 ? 11.868 -3.480 -2.276 1.00 85.75 80 ASP A O 1
ATOM 614 N N . LEU A 1 81 ? 13.616 -4.875 -2.159 1.00 85.19 81 LEU A N 1
ATOM 615 C CA . LEU A 1 81 ? 13.297 -5.341 -0.812 1.00 85.19 81 LEU A CA 1
ATOM 616 C C . LEU A 1 81 ? 13.291 -4.204 0.214 1.00 85.19 81 LEU A C 1
ATOM 618 O O . LEU A 1 81 ? 12.547 -4.283 1.187 1.00 85.19 81 LEU A O 1
ATOM 622 N N . ARG A 1 82 ? 14.073 -3.132 0.022 1.00 87.25 82 ARG A N 1
ATOM 623 C CA . ARG A 1 82 ? 14.097 -2.003 0.967 1.00 87.25 82 ARG A CA 1
ATOM 624 C C . ARG A 1 82 ? 12.751 -1.299 0.975 1.00 87.25 82 ARG A C 1
ATOM 626 O O . ARG A 1 82 ? 12.235 -0.995 2.048 1.00 87.25 82 ARG A O 1
ATOM 633 N N . GLU A 1 83 ? 12.183 -1.073 -0.203 1.00 85.50 83 GLU A N 1
ATOM 634 C CA . GLU A 1 83 ? 10.849 -0.504 -0.363 1.00 85.50 83 GLU A CA 1
ATOM 635 C C . GLU A 1 83 ? 9.791 -1.411 0.274 1.00 85.50 83 GLU A C 1
ATOM 637 O O . GLU A 1 83 ? 9.016 -0.969 1.128 1.00 85.50 83 GLU A O 1
ATOM 642 N N . LEU A 1 84 ? 9.819 -2.705 -0.058 1.00 87.25 84 LEU A N 1
ATOM 643 C CA . LEU A 1 84 ? 8.862 -3.672 0.473 1.00 87.25 84 LEU A CA 1
ATOM 644 C C . LEU A 1 84 ? 8.915 -3.752 2.007 1.00 87.25 84 LEU A C 1
ATOM 646 O O . LEU A 1 84 ? 7.875 -3.760 2.671 1.00 87.25 84 LEU A O 1
ATOM 650 N N . HIS A 1 85 ? 10.122 -3.739 2.578 1.00 88.38 85 HIS A N 1
ATOM 651 C CA . HIS A 1 85 ? 10.346 -3.740 4.021 1.00 88.38 85 HIS A CA 1
ATOM 652 C C . HIS A 1 85 ? 9.790 -2.502 4.725 1.00 88.38 85 HIS A C 1
ATOM 654 O O . HIS A 1 85 ? 9.343 -2.622 5.865 1.00 88.38 85 HIS A O 1
ATOM 660 N N . HIS A 1 86 ? 9.784 -1.338 4.073 1.00 88.69 86 HIS A N 1
ATOM 661 C CA . HIS A 1 86 ? 9.204 -0.132 4.660 1.00 88.69 86 HIS A CA 1
ATOM 662 C C . HIS A 1 86 ? 7.679 -0.178 4.665 1.00 88.69 86 HIS A C 1
ATOM 664 O O . HIS A 1 86 ? 7.064 0.322 5.604 1.00 88.69 86 HIS A O 1
ATOM 670 N N . VAL A 1 87 ? 7.041 -0.764 3.652 1.00 85.81 87 VAL A N 1
ATOM 671 C CA . VAL A 1 87 ? 5.570 -0.807 3.586 1.00 85.81 87 VAL A CA 1
ATOM 672 C C . VAL A 1 87 ? 4.993 -1.900 4.494 1.00 85.81 87 VAL A C 1
ATOM 674 O O . VAL A 1 87 ? 3.960 -1.701 5.144 1.00 85.81 87 VAL A O 1
ATOM 677 N N . GLN A 1 88 ? 5.643 -3.061 4.567 1.00 86.50 88 GLN A N 1
ATOM 678 C CA . GLN A 1 88 ? 5.148 -4.187 5.360 1.00 86.50 88 GLN A CA 1
ATOM 679 C C . GLN A 1 88 ? 5.302 -3.967 6.874 1.00 86.50 88 GLN A C 1
ATOM 681 O O . GLN A 1 88 ? 6.073 -3.131 7.345 1.00 86.50 88 GLN A O 1
ATOM 686 N N . GLN A 1 89 ? 4.552 -4.724 7.679 1.00 81.56 89 GLN A N 1
ATOM 687 C CA . GLN A 1 89 ? 4.786 -4.732 9.123 1.00 81.56 89 GLN A CA 1
ATOM 688 C C . GLN A 1 89 ? 6.135 -5.395 9.444 1.00 81.56 89 GLN A C 1
ATOM 690 O O . GLN A 1 89 ? 6.473 -6.407 8.826 1.00 81.56 89 GLN A O 1
ATOM 695 N N . PRO A 1 90 ? 6.896 -4.885 10.434 1.00 77.50 90 PRO A N 1
ATOM 696 C CA . PRO A 1 90 ? 8.041 -5.621 10.947 1.00 77.50 90 PRO A CA 1
ATOM 697 C C . PRO A 1 90 ? 7.543 -6.954 11.508 1.00 77.50 90 PRO A C 1
ATOM 699 O 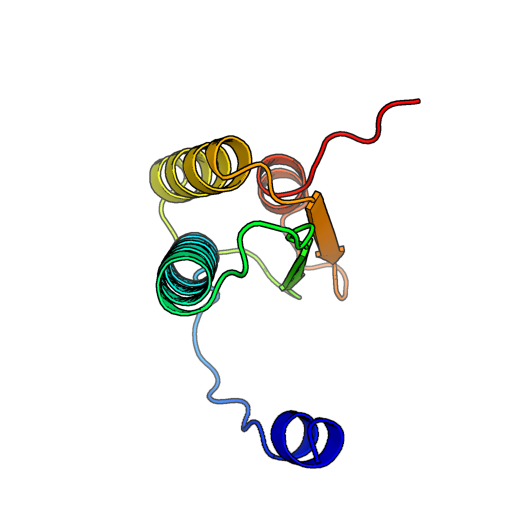O . PRO A 1 90 ? 6.618 -6.964 12.327 1.00 77.50 90 PRO A O 1
ATOM 702 N N . CYS A 1 91 ? 8.156 -8.068 11.101 1.00 63.53 91 CYS A N 1
ATOM 703 C CA . CYS A 1 91 ? 7.932 -9.346 11.767 1.00 63.53 91 CYS A CA 1
ATOM 704 C C . CYS A 1 91 ? 8.356 -9.200 13.230 1.00 63.53 91 CYS A C 1
ATOM 706 O O . CYS A 1 91 ? 9.548 -9.139 13.537 1.00 63.53 91 CYS A O 1
ATOM 708 N N . ARG A 1 92 ? 7.380 -9.114 14.137 1.00 58.66 92 ARG A N 1
ATOM 709 C CA . ARG A 1 92 ? 7.639 -9.266 15.566 1.00 58.66 92 ARG A CA 1
ATOM 710 C C . ARG A 1 92 ? 7.961 -10.742 15.793 1.00 58.66 92 ARG A C 1
ATOM 712 O O . ARG A 1 92 ? 7.118 -11.585 15.497 1.00 58.66 92 ARG A O 1
ATOM 719 N N . ARG A 1 93 ? 9.202 -11.020 16.199 1.00 44.25 93 ARG A N 1
ATOM 720 C CA . ARG A 1 93 ? 9.598 -12.338 16.709 1.00 44.25 93 ARG A CA 1
ATOM 721 C C . ARG A 1 93 ? 8.822 -12.662 17.977 1.00 44.25 93 ARG A C 1
ATOM 723 O O . ARG A 1 93 ? 8.533 -11.703 18.729 1.00 44.25 93 ARG A O 1
#

Secondary structure (DSSP, 8-state):
-HHHHHHTPPP------HHHHHHHHHHHHHHH--TTSPPEEEEEESS---S-HHHHHHHHHHHHHTT-EEEEEE-SS---HHHHHHHSPP---

Mean predicted aligned error: 4.13 Å